Protein AF-A0A936DPA5-F1 (afdb_monomer_lite)

Structure (mmCIF, N/CA/C/O backbone):
data_AF-A0A936DPA5-F1
#
_entry.id   AF-A0A936DPA5-F1
#
loop_
_atom_site.group_PDB
_atom_site.id
_atom_site.type_symbol
_atom_site.label_atom_id
_atom_site.label_alt_id
_atom_site.label_comp_id
_atom_site.label_asym_id
_atom_site.label_entity_id
_atom_site.label_seq_id
_atom_site.pdbx_PDB_ins_code
_atom_site.Cartn_x
_atom_site.Cartn_y
_atom_site.Cartn_z
_atom_site.occupancy
_atom_site.B_iso_or_equiv
_atom_site.auth_seq_id
_atom_site.auth_comp_id
_atom_site.auth_asym_id
_atom_site.auth_atom_id
_atom_site.pdbx_PDB_model_num
ATOM 1 N N . MET A 1 1 ? 4.343 27.798 50.506 1.00 41.56 1 MET A N 1
ATOM 2 C CA . MET A 1 1 ? 5.045 28.787 49.656 1.00 41.56 1 MET A CA 1
ATOM 3 C C . MET A 1 1 ? 4.366 28.714 48.285 1.00 41.56 1 MET A C 1
ATOM 5 O O . MET A 1 1 ? 4.426 27.656 47.690 1.00 41.56 1 MET A O 1
ATOM 9 N N . LYS A 1 2 ? 3.367 29.559 47.949 1.00 44.12 2 LYS A N 1
ATOM 10 C CA . LYS A 1 2 ? 3.493 30.868 47.247 1.00 44.12 2 LYS A CA 1
ATOM 11 C C . LYS A 1 2 ? 4.592 30.790 46.173 1.00 44.12 2 LYS A C 1
ATOM 13 O O . LYS A 1 2 ? 5.740 30.627 46.554 1.00 44.12 2 LYS A O 1
ATOM 18 N N . THR A 1 3 ? 4.270 30.741 44.877 1.0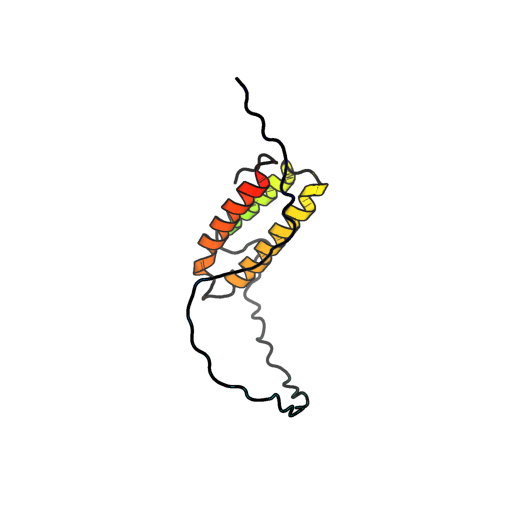0 45.28 3 THR A N 1
ATOM 19 C CA . THR A 1 3 ? 3.828 31.890 44.045 1.00 45.28 3 THR A CA 1
ATOM 20 C C . THR A 1 3 ? 3.141 31.333 42.775 1.00 45.28 3 THR A C 1
ATOM 22 O O . THR A 1 3 ? 3.762 30.543 42.080 1.00 45.28 3 THR A O 1
ATOM 25 N N . LYS A 1 4 ? 1.827 31.467 42.513 1.00 51.03 4 LYS A N 1
ATOM 26 C CA . LYS A 1 4 ? 1.035 32.653 42.097 1.00 51.03 4 LYS A CA 1
ATOM 27 C C . LYS A 1 4 ? 1.645 33.441 40.931 1.00 51.03 4 LYS A C 1
ATOM 29 O O . LYS A 1 4 ? 2.371 34.366 41.222 1.00 51.03 4 LYS A O 1
ATOM 34 N N . TYR A 1 5 ? 1.273 33.113 39.691 1.00 54.69 5 TYR A N 1
ATOM 35 C CA . TYR A 1 5 ? 0.933 34.014 38.562 1.00 54.69 5 TYR A CA 1
ATOM 36 C C . TYR A 1 5 ? 0.370 33.086 37.466 1.00 54.69 5 TYR A C 1
ATOM 38 O O . TYR A 1 5 ? 1.120 32.334 36.862 1.00 54.69 5 TYR A O 1
ATOM 46 N N . LEU A 1 6 ? -0.933 32.791 37.407 1.00 47.78 6 LEU A N 1
ATOM 47 C CA . LEU A 1 6 ? -2.028 33.630 36.901 1.00 47.78 6 LEU A CA 1
ATOM 48 C C . LEU A 1 6 ? -1.708 34.367 35.588 1.00 47.78 6 LEU A C 1
ATOM 50 O O . LEU A 1 6 ? -0.929 35.312 35.574 1.00 47.78 6 LEU A O 1
ATOM 54 N N . LEU A 1 7 ? -2.498 33.965 34.591 1.00 45.47 7 LEU A N 1
ATOM 55 C CA . LEU A 1 7 ? -3.008 34.649 33.401 1.00 45.47 7 LEU A CA 1
ATOM 56 C C . LEU A 1 7 ? -2.441 34.275 32.013 1.00 45.47 7 LEU A C 1
ATOM 58 O O . LEU A 1 7 ? -1.230 34.191 31.832 1.00 45.47 7 LEU A O 1
ATOM 62 N N . PRO A 1 8 ? -3.355 34.040 31.043 1.00 53.50 8 PRO A N 1
ATOM 63 C CA . PRO A 1 8 ? -3.130 33.382 29.766 1.00 53.50 8 PRO A CA 1
ATOM 64 C C . PRO A 1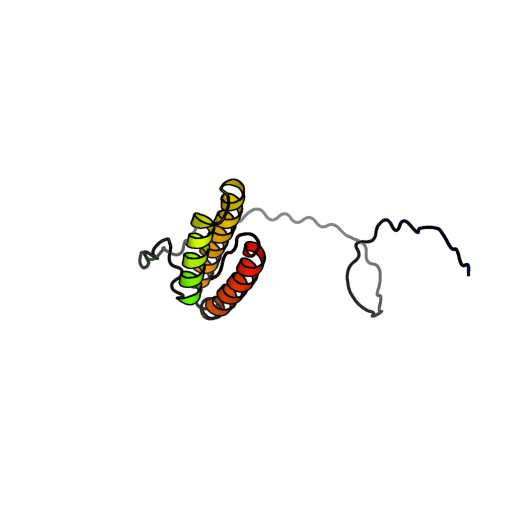 8 ? -2.798 34.399 28.668 1.00 53.50 8 PRO A C 1
ATOM 66 O O . PRO A 1 8 ? -3.277 35.532 28.698 1.00 53.50 8 PRO A O 1
ATOM 69 N N . MET A 1 9 ? -2.053 33.975 27.647 1.00 52.59 9 MET A N 1
ATOM 70 C CA . MET A 1 9 ? -1.961 34.728 26.399 1.00 52.59 9 MET A CA 1
ATOM 71 C C . MET A 1 9 ? -2.504 33.881 25.253 1.00 52.59 9 MET A C 1
ATOM 73 O O . MET A 1 9 ? -1.885 32.947 24.755 1.00 52.59 9 MET A O 1
ATOM 77 N N . LEU A 1 10 ? -3.736 34.233 24.915 1.00 54.97 10 LEU A N 1
ATOM 78 C CA . LEU A 1 10 ? -4.494 33.875 23.734 1.00 54.97 10 LEU A CA 1
ATOM 79 C C . LEU A 1 10 ? -3.692 34.340 22.503 1.00 54.97 10 LEU A C 1
ATOM 81 O O . LEU A 1 10 ? -3.600 35.538 22.248 1.00 54.97 10 LEU A O 1
ATOM 85 N N . LEU A 1 11 ? -3.066 33.407 21.782 1.00 52.47 11 LEU A N 1
ATOM 86 C CA . LEU A 1 11 ? -2.320 33.677 20.548 1.00 52.47 11 LEU A CA 1
ATOM 87 C C . LEU A 1 11 ? -3.107 33.110 19.365 1.00 52.47 11 LEU A C 1
ATOM 89 O O . LEU A 1 11 ? -2.990 31.944 18.994 1.00 52.47 11 LEU A O 1
ATOM 93 N N . LEU A 1 12 ? -3.968 33.974 18.826 1.00 50.00 12 LEU A N 1
ATOM 94 C CA . LEU A 1 12 ? -4.536 33.849 17.492 1.00 50.00 12 LEU A CA 1
ATOM 95 C C . LEU A 1 12 ? -3.445 34.099 16.437 1.00 50.00 12 LEU A C 1
ATOM 97 O O . LEU A 1 12 ? -2.691 35.060 16.552 1.00 50.00 12 LEU A O 1
ATOM 101 N N . ALA A 1 13 ? -3.527 33.302 15.367 1.00 47.31 13 ALA A N 1
ATOM 102 C CA . ALA A 1 13 ? -3.109 33.581 13.990 1.00 47.31 13 ALA A CA 1
ATOM 103 C C . ALA A 1 13 ? -1.603 33.661 13.666 1.00 47.31 13 ALA A C 1
ATOM 105 O O . ALA A 1 13 ? -0.875 34.527 14.137 1.00 47.31 13 ALA A O 1
ATOM 106 N N . GLY A 1 14 ? -1.177 32.809 12.724 1.00 51.31 14 GLY A N 1
ATOM 107 C CA . GLY A 1 14 ? 0.097 32.980 12.025 1.00 51.31 14 GLY A CA 1
ATOM 108 C C . GLY A 1 14 ? 0.575 31.759 11.244 1.00 51.31 14 GLY A C 1
ATOM 109 O O . GLY A 1 14 ? 1.616 31.202 11.573 1.00 51.31 14 GLY A O 1
ATOM 110 N N . LEU A 1 15 ? -0.156 31.349 10.199 1.00 55.59 15 LEU A N 1
ATOM 111 C CA . LEU A 1 15 ? 0.449 30.609 9.088 1.00 55.59 15 LEU A CA 1
ATOM 112 C C . LEU A 1 15 ? 1.399 31.556 8.331 1.00 55.59 15 LEU A C 1
ATOM 114 O O . LEU A 1 15 ? 0.930 32.463 7.652 1.00 55.59 15 LEU A O 1
ATOM 118 N N . ALA A 1 16 ? 2.706 31.325 8.431 1.00 50.22 16 ALA A N 1
ATOM 119 C CA . ALA A 1 16 ? 3.737 31.758 7.479 1.00 50.22 16 ALA A CA 1
ATOM 120 C C . ALA A 1 16 ? 5.007 30.940 7.802 1.00 50.22 16 ALA A C 1
ATOM 122 O O . ALA A 1 16 ? 5.588 31.091 8.869 1.00 50.22 16 ALA A O 1
ATOM 123 N N . ALA A 1 17 ? 5.284 29.845 7.094 1.00 41.34 17 ALA A N 1
ATOM 124 C CA . ALA A 1 17 ? 6.015 29.802 5.824 1.00 41.34 17 ALA A CA 1
ATOM 125 C C . ALA A 1 17 ? 7.484 30.282 5.924 1.00 41.34 17 ALA A C 1
ATOM 127 O O . ALA A 1 17 ? 7.756 31.465 6.063 1.00 41.34 17 ALA A O 1
ATOM 128 N N . CYS A 1 18 ? 8.384 29.299 5.801 1.00 44.88 18 CYS A N 1
ATOM 129 C CA . CYS A 1 18 ? 9.676 29.287 5.104 1.00 44.88 18 CYS A CA 1
ATOM 130 C C . CYS A 1 18 ? 10.718 30.417 5.278 1.00 44.88 18 CYS A C 1
ATOM 132 O O . CYS A 1 18 ? 10.559 31.536 4.812 1.00 44.88 18 CYS A O 1
ATOM 134 N N . SER A 1 19 ? 11.891 29.961 5.738 1.00 46.47 19 SER A N 1
ATOM 135 C CA . SER A 1 19 ? 13.221 30.180 5.137 1.00 46.47 19 SER A CA 1
ATOM 136 C C . SER A 1 19 ? 13.844 31.584 5.145 1.00 46.47 19 SER A C 1
ATOM 138 O O . SER A 1 19 ? 13.674 32.375 4.231 1.00 46.47 19 SER A O 1
ATOM 140 N N . LYS A 1 20 ? 14.712 31.789 6.145 1.00 47.94 20 LYS A N 1
ATOM 141 C CA . LYS A 1 20 ? 16.164 32.039 6.001 1.00 47.94 20 LYS A CA 1
ATOM 142 C C . LYS A 1 20 ? 16.626 33.014 4.892 1.00 47.94 20 LYS A C 1
ATOM 144 O O . LYS A 1 20 ? 16.760 32.631 3.738 1.00 47.94 20 LYS A O 1
ATOM 149 N N . ASP A 1 21 ? 16.951 34.223 5.360 1.00 48.75 21 ASP A N 1
ATOM 150 C CA . ASP A 1 21 ? 17.982 35.207 4.966 1.00 48.75 21 ASP A CA 1
ATOM 151 C C . ASP A 1 21 ? 18.535 35.276 3.525 1.00 48.75 21 ASP A C 1
ATOM 153 O O . ASP A 1 21 ? 19.144 34.330 3.029 1.00 48.75 21 ASP A O 1
ATOM 157 N N . GLY A 1 22 ? 18.541 36.497 2.961 1.00 37.97 22 GLY A N 1
ATOM 158 C CA . GLY A 1 22 ? 19.525 36.918 1.948 1.00 37.97 22 GLY A CA 1
ATOM 159 C C . GLY A 1 22 ? 19.091 38.089 1.056 1.00 37.97 22 GLY A C 1
ATOM 160 O O . GLY A 1 22 ? 18.283 37.916 0.155 1.00 37.97 22 GLY A O 1
ATOM 161 N N . ALA A 1 23 ? 19.645 39.280 1.295 1.00 45.78 23 ALA A N 1
ATOM 162 C CA . ALA A 1 23 ? 19.363 40.544 0.608 1.00 45.78 23 ALA A CA 1
ATOM 163 C C . ALA A 1 23 ? 19.846 40.624 -0.860 1.00 45.78 23 ALA A C 1
ATOM 165 O O . ALA A 1 23 ? 20.925 40.120 -1.159 1.00 45.78 23 ALA A O 1
ATOM 166 N N . THR A 1 24 ? 19.107 41.347 -1.724 1.00 41.00 24 THR A N 1
ATOM 167 C CA . THR A 1 24 ? 19.572 42.330 -2.750 1.00 41.00 24 THR A CA 1
ATOM 168 C C . THR A 1 24 ? 18.368 42.817 -3.587 1.00 41.00 24 THR A C 1
ATOM 170 O O . THR A 1 24 ? 17.696 41.982 -4.189 1.00 41.00 24 THR A O 1
ATOM 173 N N . PRO A 1 25 ? 18.073 44.131 -3.675 1.00 60.19 25 PRO A N 1
ATOM 174 C CA . PRO A 1 25 ? 17.095 44.666 -4.624 1.00 60.19 25 PRO A CA 1
ATOM 175 C C . PRO A 1 25 ? 17.750 45.047 -5.962 1.00 60.19 25 PRO A C 1
ATOM 177 O O . PRO A 1 25 ? 18.877 45.548 -5.984 1.00 60.19 25 PRO A O 1
ATOM 180 N N . PRO A 1 26 ? 17.011 44.912 -7.074 1.00 47.44 26 PRO A N 1
ATOM 181 C CA . PRO A 1 26 ? 16.918 46.063 -7.962 1.00 47.44 26 PRO A CA 1
ATOM 182 C C . PRO A 1 26 ? 15.490 46.372 -8.434 1.00 47.44 26 PRO A C 1
ATOM 184 O O . PRO A 1 26 ? 14.710 45.494 -8.780 1.00 47.44 26 PRO A O 1
ATOM 187 N N . ALA A 1 27 ? 15.240 47.681 -8.456 1.00 42.31 27 ALA A N 1
ATOM 188 C CA . ALA A 1 27 ? 14.544 48.455 -9.478 1.00 42.31 27 ALA A CA 1
ATOM 189 C C . ALA A 1 27 ? 13.130 48.043 -9.928 1.00 42.31 27 ALA A C 1
ATOM 191 O O . ALA A 1 27 ? 12.890 47.028 -10.573 1.00 42.31 27 ALA A O 1
ATOM 192 N N . ALA A 1 28 ? 12.228 48.992 -9.687 1.00 51.25 28 ALA A N 1
ATOM 193 C CA . ALA A 1 28 ? 10.967 49.192 -10.375 1.00 51.25 28 ALA A CA 1
ATOM 194 C C . ALA A 1 28 ? 11.050 48.985 -11.896 1.00 51.25 28 ALA A C 1
ATOM 196 O O . ALA A 1 28 ? 11.958 49.494 -12.553 1.00 51.25 28 ALA A O 1
ATOM 197 N N . SER A 1 29 ? 10.024 48.344 -12.453 1.00 49.75 29 SER A N 1
ATOM 198 C CA . SER A 1 29 ? 9.483 48.649 -13.780 1.00 49.75 29 SER A CA 1
ATOM 199 C C . SER A 1 29 ? 8.024 48.187 -13.833 1.00 49.75 29 SER A C 1
ATOM 201 O O . SER A 1 29 ? 7.694 47.079 -13.418 1.00 49.75 29 SER A O 1
ATOM 203 N N . GLU A 1 30 ? 7.165 49.105 -14.264 1.00 46.06 30 GLU A N 1
ATOM 204 C CA . GLU A 1 30 ? 5.710 49.013 -14.417 1.00 46.06 30 GLU A CA 1
ATOM 205 C C . GLU A 1 30 ? 5.197 47.797 -15.217 1.00 46.06 30 GLU A C 1
ATO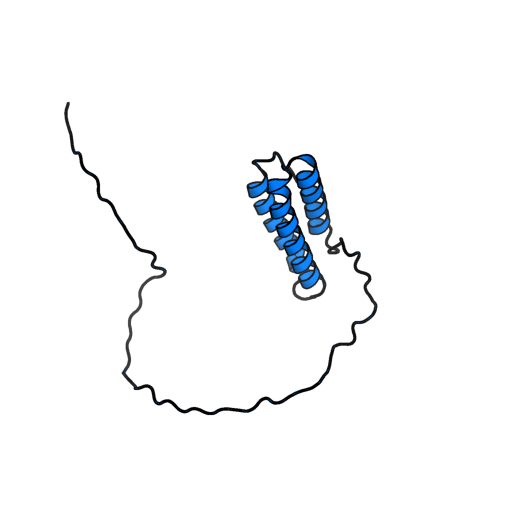M 207 O O . GLU A 1 30 ? 5.909 47.263 -16.070 1.00 46.06 30 GLU A O 1
ATOM 212 N N . PRO A 1 31 ? 3.921 47.403 -15.019 1.00 44.72 31 PRO A N 1
ATOM 213 C CA . PRO A 1 31 ? 3.248 46.415 -15.845 1.00 44.72 31 PRO A CA 1
ATOM 214 C C . PRO A 1 31 ? 2.658 47.083 -17.096 1.00 44.72 31 PRO A C 1
ATOM 216 O O . PRO A 1 31 ? 1.620 47.740 -17.037 1.00 44.72 31 PRO A O 1
ATOM 219 N N . ALA A 1 32 ? 3.285 46.868 -18.251 1.00 45.00 32 ALA A N 1
ATOM 220 C CA . ALA A 1 32 ? 2.631 47.071 -19.539 1.00 45.00 32 ALA A CA 1
ATOM 221 C C . ALA A 1 32 ? 1.945 45.765 -19.957 1.00 45.00 32 ALA A C 1
ATOM 223 O O . ALA A 1 32 ? 2.592 44.774 -20.295 1.00 45.00 32 ALA A O 1
ATOM 224 N N . GLN A 1 33 ? 0.614 45.777 -19.911 1.00 55.09 33 GLN A N 1
ATOM 225 C CA . GLN A 1 33 ? -0.227 44.808 -20.599 1.00 55.09 33 GLN A CA 1
ATOM 226 C C . GLN A 1 33 ? 0.079 44.839 -22.100 1.00 55.09 33 GLN A C 1
ATOM 228 O O . GLN A 1 33 ? -0.002 45.889 -22.733 1.00 55.09 33 GLN A O 1
ATOM 233 N N . ALA A 1 34 ? 0.333 43.671 -22.675 1.00 42.88 34 ALA A N 1
ATOM 234 C CA . ALA A 1 34 ? 0.081 43.416 -24.081 1.00 42.88 34 ALA A CA 1
ATOM 235 C C . ALA A 1 34 ? -0.633 42.070 -24.175 1.00 42.88 34 ALA A C 1
ATOM 237 O O . ALA A 1 34 ? -0.053 41.009 -23.951 1.00 42.88 34 ALA A O 1
ATOM 238 N N . ALA A 1 35 ? -1.931 42.155 -24.453 1.00 49.94 35 ALA A N 1
ATOM 239 C CA . ALA A 1 35 ? -2.708 41.054 -24.973 1.00 49.94 35 ALA A CA 1
ATOM 240 C C . ALA A 1 35 ? -2.075 40.570 -26.283 1.00 49.94 35 ALA A C 1
ATOM 242 O O . ALA A 1 35 ? -1.778 41.370 -27.170 1.00 49.94 35 ALA A O 1
ATOM 243 N N . ALA A 1 36 ? -1.912 39.261 -26.409 1.00 45.47 36 ALA A N 1
ATOM 244 C CA . ALA A 1 36 ? -1.860 38.598 -27.698 1.00 45.47 36 ALA A CA 1
ATOM 245 C C . ALA A 1 36 ? -2.548 37.248 -27.529 1.00 45.47 36 ALA A C 1
ATOM 247 O O . ALA A 1 36 ? -1.972 36.267 -27.063 1.00 45.47 36 ALA A O 1
ATOM 248 N N . GLU A 1 37 ? -3.831 37.257 -27.866 1.00 48.84 37 GLU A N 1
ATOM 249 C CA . GLU A 1 37 ? -4.583 36.077 -28.242 1.00 48.84 37 GLU A CA 1
ATOM 250 C C . GLU A 1 37 ? -3.787 35.285 -29.285 1.00 48.84 37 GLU A C 1
ATOM 252 O O . GLU A 1 37 ? -3.258 35.839 -30.250 1.00 48.84 37 GLU A O 1
ATOM 257 N N . THR A 1 38 ? -3.728 33.969 -29.121 1.00 39.25 38 THR A N 1
ATOM 258 C CA . THR A 1 38 ? -3.537 33.079 -30.262 1.00 39.25 38 THR A CA 1
ATOM 259 C C . THR A 1 38 ? -4.554 31.957 -30.155 1.00 39.25 38 THR A C 1
ATOM 261 O O . THR A 1 38 ? -4.565 31.151 -29.228 1.00 39.25 38 THR A O 1
ATOM 264 N N . THR A 1 39 ? -5.468 32.022 -31.110 1.00 43.16 39 THR A N 1
ATOM 265 C CA . THR A 1 39 ? -6.497 31.081 -31.537 1.00 43.16 39 THR A CA 1
ATOM 266 C C . THR A 1 39 ? -6.011 29.619 -31.516 1.00 43.16 39 THR A C 1
ATOM 268 O O . THR A 1 39 ? -4.836 29.361 -31.783 1.00 43.16 39 THR A O 1
ATOM 271 N N . PRO A 1 40 ? -6.901 28.650 -31.220 1.00 50.62 40 PRO A N 1
ATOM 272 C CA . PRO A 1 40 ? -6.536 27.259 -30.986 1.00 50.62 40 PRO A CA 1
ATOM 273 C C . PRO A 1 40 ? -6.107 26.578 -32.287 1.00 50.62 40 PRO A C 1
ATOM 275 O O . PRO A 1 40 ? -6.878 26.480 -33.241 1.00 50.62 40 PRO A O 1
ATOM 278 N N . ALA A 1 41 ? -4.882 26.059 -32.309 1.00 50.16 41 ALA A N 1
ATOM 279 C CA . ALA A 1 41 ? -4.465 25.093 -33.310 1.00 50.16 41 ALA A CA 1
ATOM 280 C C . ALA A 1 41 ? -4.915 23.704 -32.849 1.00 50.16 41 ALA A C 1
ATOM 282 O O . ALA A 1 41 ? -4.291 23.064 -32.005 1.00 50.16 41 ALA A O 1
ATOM 283 N N . SER A 1 42 ? -6.040 23.274 -33.417 1.00 53.66 42 SER A N 1
ATOM 284 C CA . SER A 1 42 ? -6.409 21.871 -33.539 1.00 53.66 42 SER A CA 1
ATOM 285 C C . SER A 1 42 ? -5.246 21.113 -34.188 1.00 53.66 42 SER A C 1
ATOM 287 O O . SER A 1 42 ? -4.934 21.335 -35.357 1.00 53.66 42 SER A O 1
ATOM 289 N N . ALA A 1 43 ? -4.590 20.249 -33.418 1.00 48.22 43 ALA A N 1
ATOM 290 C CA . ALA A 1 43 ? -3.761 19.172 -33.935 1.00 48.22 43 ALA A CA 1
ATOM 291 C C . ALA A 1 43 ? -4.454 17.865 -33.555 1.00 48.22 43 ALA A C 1
ATOM 293 O O . ALA A 1 43 ? -4.360 17.364 -32.435 1.00 48.22 43 ALA A O 1
ATOM 294 N N . GLU A 1 44 ? -5.228 17.383 -34.515 1.00 50.31 44 GLU A N 1
ATOM 295 C CA . GLU A 1 44 ? -5.854 16.079 -34.530 1.00 50.31 44 GLU A CA 1
ATOM 296 C C . GLU A 1 44 ? -4.774 14.983 -34.621 1.00 50.31 44 GLU A C 1
ATOM 298 O O . GLU A 1 44 ? -3.953 14.973 -35.532 1.00 50.31 44 GLU A O 1
ATOM 303 N N . VAL A 1 45 ? -4.819 14.077 -33.639 1.00 48.88 45 VAL A N 1
ATOM 304 C CA . VAL A 1 45 ? -4.494 12.640 -33.689 1.00 48.88 45 VAL A CA 1
ATOM 305 C C . VAL A 1 45 ? -3.063 12.223 -34.061 1.00 48.88 45 VAL A C 1
ATOM 307 O O . VAL A 1 45 ? -2.689 12.070 -35.217 1.00 48.88 45 VAL A O 1
ATOM 310 N N . ALA A 1 46 ? -2.359 11.752 -33.033 1.00 43.47 46 ALA A N 1
ATOM 311 C CA . ALA A 1 46 ? -1.874 10.375 -33.038 1.00 43.47 46 ALA A CA 1
ATOM 312 C C . ALA A 1 46 ? -2.098 9.790 -31.638 1.00 43.47 46 ALA A C 1
ATOM 314 O O . ALA A 1 46 ? -1.292 9.974 -30.729 1.00 43.47 46 ALA A O 1
ATOM 315 N N . ALA A 1 47 ? -3.238 9.122 -31.450 1.00 56.16 47 ALA A N 1
ATOM 316 C CA . ALA A 1 47 ? -3.375 8.183 -30.349 1.00 56.16 47 ALA A CA 1
ATOM 317 C C . ALA A 1 47 ? -2.292 7.110 -30.547 1.00 56.16 47 ALA A C 1
ATOM 319 O O . ALA A 1 47 ? -2.235 6.541 -31.643 1.00 56.16 47 ALA A O 1
ATOM 320 N N . PRO A 1 48 ? -1.421 6.819 -29.563 1.00 50.50 48 PRO A N 1
ATOM 321 C CA . PRO A 1 48 ? -0.657 5.589 -29.634 1.00 50.50 48 PRO A CA 1
ATOM 322 C C . PRO A 1 48 ? -1.683 4.461 -29.715 1.00 50.50 48 PRO A C 1
ATOM 324 O O . PRO A 1 48 ? -2.584 4.368 -28.878 1.00 50.50 48 PRO A O 1
ATOM 327 N N . ALA A 1 49 ? -1.603 3.668 -30.782 1.00 47.66 49 ALA A N 1
ATOM 328 C CA . ALA A 1 49 ? -2.342 2.427 -30.880 1.00 47.66 49 ALA A CA 1
ATOM 329 C C . ALA A 1 49 ? -2.060 1.650 -29.593 1.00 47.66 49 ALA A C 1
ATOM 331 O O . ALA A 1 49 ? -0.910 1.310 -29.314 1.00 47.66 49 ALA A O 1
ATOM 332 N N . ALA A 1 50 ? -3.096 1.465 -28.777 1.00 48.31 50 ALA A N 1
ATOM 333 C CA . ALA A 1 50 ? -3.027 0.584 -27.633 1.00 48.31 50 ALA A CA 1
ATOM 334 C C . ALA A 1 50 ? -2.761 -0.814 -28.190 1.00 48.31 50 ALA A C 1
ATOM 336 O O . ALA A 1 50 ? -3.635 -1.441 -28.792 1.00 48.31 50 ALA A O 1
ATOM 337 N N . ASP A 1 51 ? -1.511 -1.239 -28.062 1.00 42.09 51 ASP A N 1
ATOM 338 C CA . ASP A 1 51 ? -1.091 -2.607 -28.284 1.00 42.09 51 ASP A CA 1
ATOM 339 C C . ASP A 1 51 ? -2.030 -3.520 -27.469 1.00 42.09 51 ASP A C 1
ATOM 341 O O . ASP A 1 51 ? -2.240 -3.265 -26.279 1.00 42.09 51 ASP A O 1
ATOM 345 N N . PRO A 1 52 ? -2.636 -4.571 -28.050 1.00 45.91 52 PRO A N 1
ATOM 346 C CA . PRO A 1 52 ? -3.483 -5.490 -27.291 1.00 45.91 52 PRO A CA 1
ATOM 347 C C . PRO A 1 52 ? -2.667 -6.372 -26.326 1.00 45.91 52 PRO A C 1
ATOM 349 O O . PRO A 1 52 ? -3.225 -7.234 -25.643 1.00 45.91 52 PRO A O 1
ATOM 352 N N . ALA A 1 53 ? -1.351 -6.171 -26.232 1.00 46.81 53 ALA A N 1
ATOM 353 C CA . ALA A 1 53 ? -0.467 -6.885 -25.331 1.00 46.81 53 ALA A CA 1
ATOM 354 C C . ALA A 1 53 ? -0.439 -6.260 -23.929 1.00 46.81 53 ALA A C 1
ATOM 356 O O . ALA A 1 53 ? 0.571 -5.724 -23.497 1.00 46.81 53 ALA A O 1
ATOM 357 N N . MET A 1 54 ? -1.545 -6.366 -23.201 1.00 44.84 54 MET A N 1
ATOM 358 C CA . MET A 1 54 ? -1.540 -6.736 -21.782 1.00 44.84 54 MET A CA 1
ATOM 359 C C . MET A 1 54 ? -2.978 -6.695 -21.300 1.00 44.84 54 MET A C 1
ATOM 361 O O . MET A 1 54 ? -3.501 -5.665 -20.881 1.00 44.84 54 MET A O 1
ATOM 365 N N . VAL A 1 55 ? -3.597 -7.871 -21.246 1.00 45.03 55 VAL A N 1
ATOM 366 C CA . VAL A 1 55 ? -4.523 -8.140 -20.149 1.00 45.03 55 VAL A CA 1
ATOM 367 C C . VAL A 1 55 ? -3.654 -8.162 -18.889 1.00 45.03 55 VAL A C 1
ATOM 369 O O . VAL A 1 55 ? -3.248 -9.215 -18.408 1.00 45.03 55 VAL A O 1
ATOM 372 N N . ALA A 1 56 ? -3.255 -6.978 -18.418 1.00 49.47 56 ALA A N 1
ATOM 373 C CA . ALA A 1 56 ? -2.844 -6.816 -17.043 1.00 49.47 56 ALA A CA 1
ATOM 374 C C . ALA A 1 56 ? -4.080 -7.215 -16.247 1.00 49.47 56 ALA A C 1
ATOM 376 O O . ALA A 1 56 ? -5.134 -6.588 -16.392 1.00 49.47 56 ALA A O 1
ATOM 377 N N . ASP A 1 57 ? -3.980 -8.317 -15.506 1.00 54.91 57 ASP A N 1
ATOM 378 C C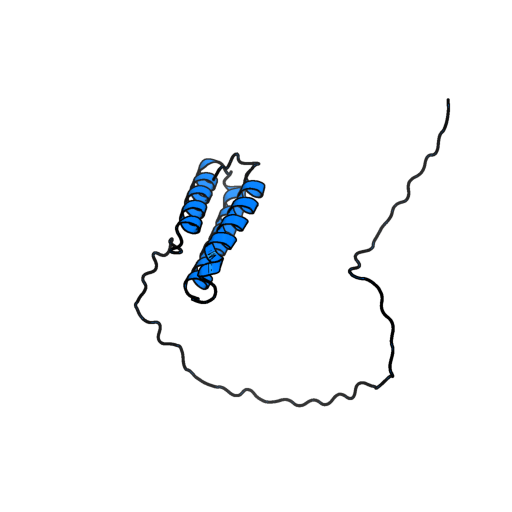A . ASP A 1 57 ? -5.019 -8.714 -14.572 1.00 54.91 57 ASP A CA 1
ATOM 379 C C . ASP A 1 57 ? -5.420 -7.463 -13.786 1.00 54.91 57 ASP A C 1
ATOM 381 O O . ASP A 1 57 ? -4.572 -6.768 -13.219 1.00 54.91 57 ASP A O 1
ATOM 385 N N . ALA A 1 58 ? -6.696 -7.083 -13.860 1.00 55.50 58 ALA A N 1
ATOM 386 C CA . ALA A 1 58 ? -7.141 -5.784 -13.378 1.00 55.50 58 ALA A CA 1
ATOM 387 C C . ALA A 1 58 ? -6.972 -5.630 -11.850 1.00 55.50 58 ALA A C 1
ATOM 389 O O . ALA A 1 58 ? -7.252 -4.551 -11.326 1.00 55.50 58 ALA A O 1
ATOM 390 N N . GLY A 1 59 ? -6.465 -6.639 -11.136 1.00 62.75 59 GLY A N 1
ATOM 391 C CA . GLY A 1 59 ? -6.014 -6.544 -9.750 1.00 62.75 59 GLY A CA 1
ATOM 392 C C . GLY A 1 59 ? -4.497 -6.436 -9.544 1.00 62.75 59 GLY A C 1
ATOM 393 O O . GLY A 1 59 ? -4.096 -5.951 -8.490 1.00 62.75 59 GLY A O 1
ATOM 394 N N . VAL A 1 60 ? -3.665 -6.828 -10.516 1.00 79.06 60 VAL A N 1
ATOM 395 C CA . VAL A 1 60 ? -2.224 -7.083 -10.318 1.00 79.06 60 VAL A CA 1
ATOM 396 C C . VAL A 1 60 ? -1.358 -5.948 -10.879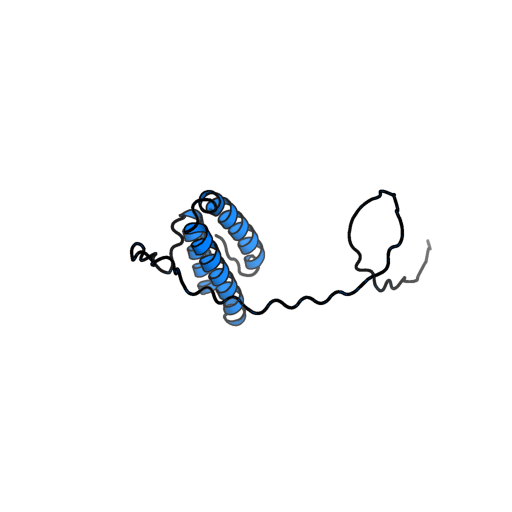 1.00 79.06 60 VAL A C 1
ATOM 398 O O . VAL A 1 60 ? -1.508 -5.535 -12.029 1.00 79.06 60 VAL A O 1
ATOM 401 N N . ILE A 1 61 ? -0.430 -5.443 -10.063 1.00 90.31 61 ILE A N 1
ATOM 402 C CA . ILE A 1 61 ? 0.582 -4.436 -10.433 1.00 90.31 61 ILE A CA 1
ATOM 403 C C . ILE A 1 61 ? 1.751 -5.092 -11.181 1.00 90.31 61 ILE A C 1
ATOM 405 O O . ILE A 1 61 ? 2.382 -4.478 -12.044 1.00 90.31 61 ILE A O 1
ATOM 409 N N . GLY A 1 62 ? 2.043 -6.355 -10.859 1.00 87.81 62 GLY A N 1
ATOM 410 C CA . GLY A 1 62 ? 3.168 -7.106 -11.415 1.00 87.81 62 GLY A CA 1
ATOM 411 C C . GLY A 1 62 ? 4.469 -6.858 -10.653 1.00 87.81 62 GLY A C 1
ATOM 412 O O . GLY A 1 62 ? 5.552 -7.087 -11.194 1.00 87.81 62 GLY A O 1
ATOM 413 N N . ILE A 1 63 ? 4.362 -6.379 -9.410 1.00 90.00 63 ILE A N 1
ATOM 414 C CA . ILE A 1 63 ? 5.461 -6.183 -8.467 1.00 90.00 63 ILE A CA 1
ATOM 415 C C . ILE A 1 63 ? 5.041 -6.886 -7.180 1.00 90.00 63 ILE A C 1
ATOM 417 O O . ILE A 1 63 ? 4.180 -6.389 -6.456 1.00 90.00 63 ILE A O 1
ATOM 421 N N . ALA A 1 64 ? 5.667 -8.032 -6.896 1.00 91.38 64 ALA A N 1
ATOM 422 C CA . ALA A 1 64 ? 5.238 -8.945 -5.834 1.00 91.38 64 ALA A CA 1
ATOM 423 C C . ALA A 1 64 ? 5.035 -8.256 -4.476 1.00 91.38 64 ALA A C 1
ATOM 425 O O . ALA A 1 64 ? 4.075 -8.549 -3.777 1.00 91.38 64 ALA A O 1
ATOM 426 N N . GLU A 1 65 ? 5.902 -7.305 -4.123 1.00 90.12 65 GLU A N 1
ATOM 427 C CA . GLU A 1 65 ? 5.795 -6.567 -2.863 1.00 90.12 65 GLU A CA 1
ATOM 428 C C . GLU A 1 65 ? 4.544 -5.671 -2.791 1.00 90.12 65 GLU A C 1
ATOM 430 O O . GLU A 1 65 ? 3.888 -5.600 -1.751 1.00 90.12 65 GLU A O 1
ATOM 435 N N . CYS A 1 66 ? 4.186 -5.020 -3.900 1.00 93.94 66 CYS A N 1
ATOM 436 C CA . CYS A 1 66 ? 2.984 -4.197 -4.004 1.00 93.94 66 CYS A CA 1
ATOM 437 C C . CYS A 1 66 ? 1.721 -5.060 -3.954 1.00 93.94 66 CYS A C 1
ATOM 439 O O . CYS A 1 66 ? 0.769 -4.727 -3.251 1.00 93.94 66 CYS A O 1
ATOM 441 N N . ASP A 1 67 ? 1.727 -6.172 -4.692 1.00 93.44 67 ASP A N 1
ATOM 442 C CA . ASP A 1 67 ? 0.593 -7.091 -4.793 1.00 93.44 67 ASP A CA 1
ATOM 443 C C . ASP A 1 67 ? 0.314 -7.804 -3.454 1.00 93.44 67 ASP A C 1
ATOM 445 O O . ASP A 1 67 ? -0.841 -7.901 -3.030 1.00 93.44 67 ASP A O 1
ATOM 449 N N . ASP A 1 68 ? 1.364 -8.229 -2.742 1.00 93.00 68 ASP A N 1
ATOM 450 C CA . ASP A 1 68 ? 1.272 -8.816 -1.398 1.00 93.00 68 ASP A CA 1
ATOM 451 C C . ASP A 1 68 ? 0.683 -7.825 -0.385 1.00 93.00 68 ASP A C 1
ATOM 453 O O . ASP A 1 68 ? -0.284 -8.144 0.313 1.00 93.00 68 ASP A O 1
ATOM 457 N N . PHE A 1 69 ? 1.199 -6.590 -0.361 1.00 94.12 69 PHE A N 1
ATOM 458 C CA . PHE A 1 69 ? 0.668 -5.543 0.508 1.00 94.12 69 PHE A CA 1
ATOM 459 C C . PHE A 1 69 ? -0.813 -5.264 0.227 1.00 94.12 69 PHE A C 1
ATOM 461 O O . PHE A 1 69 ? -1.611 -5.252 1.162 1.00 94.12 69 PHE A O 1
ATOM 468 N N . LEU A 1 70 ? -1.198 -5.056 -1.036 1.00 94.25 70 LEU A N 1
ATOM 469 C CA . LEU A 1 70 ? -2.587 -4.750 -1.392 1.00 94.25 70 LEU A CA 1
ATOM 470 C C . LEU A 1 70 ? -3.534 -5.880 -0.990 1.00 94.25 70 LEU A C 1
ATOM 472 O O . LEU A 1 70 ? -4.616 -5.610 -0.473 1.00 94.25 70 LEU A O 1
ATOM 476 N N . THR A 1 71 ? -3.109 -7.129 -1.182 1.00 94.81 71 THR A N 1
ATOM 477 C CA . THR A 1 71 ? -3.882 -8.311 -0.789 1.00 94.81 71 THR A CA 1
ATOM 478 C C . THR A 1 71 ? -4.074 -8.364 0.726 1.00 94.81 71 THR A C 1
ATOM 480 O O . THR A 1 71 ? -5.194 -8.538 1.209 1.00 94.81 71 THR A O 1
ATOM 483 N N . ALA A 1 72 ? -3.001 -8.175 1.496 1.00 94.12 72 ALA A N 1
ATOM 484 C CA . ALA A 1 72 ? -3.056 -8.220 2.954 1.00 94.12 72 ALA A CA 1
ATOM 485 C C . ALA A 1 72 ? -3.834 -7.029 3.550 1.00 94.12 72 ALA A C 1
ATOM 487 O O . ALA A 1 72 ? -4.599 -7.188 4.506 1.00 94.12 72 ALA A O 1
ATOM 488 N N . TYR A 1 73 ? -3.696 -5.847 2.949 1.00 94.44 73 TYR A N 1
ATOM 489 C CA . TYR A 1 73 ? -4.455 -4.654 3.304 1.00 94.44 73 TYR A CA 1
ATOM 490 C C . TYR A 1 73 ? -5.955 -4.852 3.046 1.00 94.44 73 TYR A C 1
ATOM 492 O O . TYR A 1 73 ? -6.765 -4.623 3.944 1.00 94.44 73 TYR A O 1
ATOM 500 N N . GLU A 1 74 ? -6.338 -5.346 1.865 1.00 93.56 74 GLU A N 1
ATOM 501 C CA . GLU A 1 74 ? -7.734 -5.639 1.522 1.00 93.56 74 GLU A CA 1
ATOM 502 C C . GLU A 1 74 ? -8.356 -6.682 2.444 1.00 93.56 74 GLU A C 1
ATOM 504 O O . GLU A 1 74 ? -9.452 -6.462 2.963 1.00 93.56 74 GLU A O 1
ATOM 509 N N . ALA A 1 75 ? -7.637 -7.773 2.717 1.00 95.06 75 ALA A N 1
ATOM 510 C CA . ALA A 1 75 ? -8.086 -8.792 3.654 1.00 95.06 75 ALA A CA 1
ATOM 511 C C . ALA A 1 75 ? -8.345 -8.197 5.045 1.00 95.06 75 ALA A C 1
ATOM 513 O O . ALA A 1 75 ? -9.377 -8.479 5.658 1.00 95.06 75 ALA A O 1
ATOM 514 N N . CYS A 1 76 ? -7.458 -7.322 5.529 1.00 95.44 76 CYS A N 1
ATOM 515 C CA . CYS A 1 76 ? -7.678 -6.693 6.821 1.00 95.44 76 CYS A CA 1
ATOM 516 C C . CYS A 1 76 ? -8.864 -5.724 6.822 1.00 95.44 76 CYS A C 1
ATOM 518 O O . CYS A 1 76 ? -9.677 -5.743 7.746 1.00 95.44 76 CYS A O 1
ATOM 520 N N . VAL A 1 77 ? -8.995 -4.890 5.790 1.00 94.06 77 VAL A N 1
ATOM 521 C CA . VAL A 1 77 ? -10.128 -3.963 5.676 1.00 94.06 77 VAL A CA 1
ATOM 522 C C . VAL A 1 77 ? -11.450 -4.737 5.623 1.00 94.06 77 VAL A C 1
ATOM 524 O O . VAL A 1 77 ? -12.426 -4.346 6.262 1.00 94.06 77 VAL A O 1
ATOM 527 N N . ALA A 1 78 ? -11.482 -5.879 4.937 1.00 93.75 78 ALA A N 1
ATOM 528 C CA . ALA A 1 78 ? -12.659 -6.735 4.864 1.00 93.75 78 ALA A CA 1
ATOM 529 C C . ALA A 1 78 ? -12.988 -7.460 6.186 1.00 93.75 78 ALA A C 1
ATOM 531 O O . ALA A 1 78 ? -14.168 -7.678 6.476 1.00 93.75 78 ALA A O 1
ATOM 532 N N . ASP A 1 79 ? -11.992 -7.824 6.994 1.00 94.75 79 ASP A N 1
ATOM 533 C CA . ASP A 1 79 ? -12.204 -8.575 8.241 1.00 94.75 79 ASP A CA 1
ATOM 534 C C . ASP A 1 79 ? -12.385 -7.666 9.469 1.00 94.75 79 ASP A C 1
ATOM 536 O O . ASP A 1 79 ? -13.314 -7.853 10.253 1.00 94.75 79 ASP A O 1
ATOM 540 N N . LYS A 1 80 ? -11.524 -6.656 9.637 1.00 94.31 80 LYS A N 1
ATOM 541 C CA . LYS A 1 80 ? -11.379 -5.905 10.896 1.00 94.31 80 LYS A CA 1
ATOM 542 C C . LYS A 1 80 ? -12.053 -4.543 10.929 1.00 94.31 80 LYS A C 1
ATOM 544 O O . LYS A 1 80 ? -12.429 -4.063 11.995 1.00 94.31 80 LYS A O 1
ATOM 549 N N . VAL A 1 81 ? -12.178 -3.886 9.784 1.00 93.56 81 VAL A N 1
ATOM 550 C CA . VAL A 1 81 ? -12.627 -2.491 9.734 1.00 93.56 81 VAL A CA 1
ATOM 551 C C . VAL A 1 81 ? -14.165 -2.439 9.730 1.00 93.56 81 VAL A C 1
ATOM 553 O O . VAL A 1 81 ? -14.784 -3.271 9.075 1.00 93.56 81 VAL A O 1
ATOM 556 N N . PRO A 1 82 ? -14.836 -1.501 10.418 1.00 93.25 82 PRO A N 1
ATOM 557 C CA . PRO A 1 82 ? -16.288 -1.296 10.299 1.00 93.25 82 PRO A CA 1
ATOM 558 C C . PRO A 1 82 ? -16.699 -0.744 8.926 1.00 93.25 82 PRO A C 1
ATOM 560 O O . PRO A 1 82 ? -15.925 -0.024 8.298 1.00 93.25 82 PRO A O 1
ATOM 563 N N . ALA A 1 83 ? -17.910 -1.049 8.451 1.00 91.00 83 ALA A N 1
ATOM 564 C CA . ALA A 1 83 ? -18.358 -0.723 7.089 1.00 91.00 83 ALA A CA 1
ATOM 565 C C . ALA A 1 83 ? -18.227 0.770 6.734 1.00 91.00 83 ALA A C 1
ATOM 567 O O . ALA A 1 83 ? -17.825 1.111 5.624 1.00 91.00 83 ALA A O 1
ATOM 568 N N . GLU A 1 84 ? -18.492 1.647 7.697 1.00 89.00 84 GLU A N 1
ATOM 569 C CA . GLU A 1 84 ? -18.397 3.099 7.575 1.00 89.00 84 GLU A CA 1
ATOM 570 C C . GLU A 1 84 ? -16.963 3.563 7.285 1.00 89.00 84 GLU A C 1
ATOM 572 O O . GLU A 1 84 ? -16.754 4.463 6.475 1.00 89.00 84 GLU A O 1
ATOM 577 N N . SER A 1 85 ? -15.967 2.915 7.898 1.00 90.94 85 SER A N 1
ATOM 578 C CA . SER A 1 85 ? -14.549 3.217 7.678 1.00 90.94 85 SER A CA 1
ATOM 579 C C . SER A 1 85 ? -13.974 2.489 6.459 1.00 90.94 85 SER A C 1
ATOM 581 O O . SER A 1 85 ? -13.030 2.989 5.845 1.00 90.94 85 SER A O 1
ATOM 583 N N . ARG A 1 86 ? -14.530 1.326 6.080 1.00 92.00 86 ARG A N 1
ATOM 584 C CA . ARG A 1 86 ? -14.054 0.529 4.932 1.00 92.00 86 ARG A CA 1
ATOM 585 C C . ARG A 1 86 ? -14.062 1.327 3.640 1.00 92.00 86 ARG A C 1
ATOM 587 O O . ARG A 1 86 ? -13.104 1.222 2.888 1.00 92.00 86 ARG A O 1
ATOM 594 N N . ILE A 1 87 ? -15.105 2.126 3.409 1.00 91.06 87 ILE A N 1
ATOM 595 C CA . ILE A 1 87 ? -15.272 2.900 2.170 1.00 91.06 87 ILE A CA 1
ATOM 596 C C . ILE A 1 87 ? -14.024 3.751 1.908 1.00 91.06 87 ILE A C 1
ATOM 598 O O . ILE A 1 87 ? -13.391 3.609 0.867 1.00 91.06 87 ILE A O 1
ATOM 602 N N . VAL A 1 88 ? -13.607 4.543 2.898 1.00 89.81 88 VAL A N 1
ATOM 603 C CA . VAL A 1 88 ? -12.457 5.452 2.773 1.00 89.81 88 VAL A CA 1
ATOM 604 C C . VAL A 1 88 ? -11.143 4.685 2.566 1.00 89.81 88 VAL A C 1
ATOM 606 O O . VAL A 1 88 ? -10.300 5.084 1.763 1.00 89.81 88 VAL A O 1
ATOM 609 N N . LEU A 1 89 ? -10.959 3.561 3.264 1.00 90.62 89 LEU A N 1
ATOM 610 C CA . LEU A 1 89 ? -9.747 2.736 3.163 1.00 90.62 89 LEU A CA 1
ATOM 611 C C . LEU A 1 89 ? -9.661 2.018 1.800 1.00 90.62 89 LEU A C 1
ATOM 613 O O . LEU A 1 89 ? -8.600 1.977 1.176 1.00 90.62 89 LEU A O 1
ATOM 617 N N . THR A 1 90 ? -10.784 1.512 1.286 1.00 91.50 90 THR A N 1
ATOM 618 C CA . THR A 1 90 ? -10.872 0.887 -0.042 1.00 91.50 90 THR A CA 1
ATOM 619 C C . THR A 1 90 ? -10.708 1.906 -1.173 1.00 91.50 90 THR A C 1
ATOM 621 O O . THR A 1 90 ? -10.081 1.600 -2.192 1.00 91.50 90 THR A O 1
ATOM 624 N N . GLU A 1 91 ? -11.202 3.134 -1.008 1.00 92.12 91 GLU A N 1
ATOM 625 C CA . GLU A 1 91 ? -10.954 4.225 -1.958 1.00 92.12 91 GLU A CA 1
ATOM 626 C C . GLU A 1 91 ? -9.461 4.566 -2.042 1.00 92.12 91 GLU A C 1
ATOM 628 O O . GLU A 1 91 ? -8.910 4.629 -3.144 1.00 92.12 91 GLU A O 1
ATOM 633 N N . GLY A 1 92 ? -8.774 4.692 -0.900 1.00 91.50 92 GLY A N 1
ATOM 634 C CA . GLY A 1 92 ? -7.322 4.902 -0.865 1.00 91.50 92 GLY A CA 1
ATOM 635 C C . GLY A 1 92 ? -6.545 3.771 -1.550 1.00 91.50 92 GLY A C 1
ATOM 636 O O . GLY A 1 92 ? -5.656 4.019 -2.364 1.00 91.50 92 GLY A O 1
ATOM 637 N N . MET A 1 93 ? -6.948 2.522 -1.310 1.00 92.62 93 MET A N 1
ATOM 638 C CA . MET A 1 93 ? -6.371 1.347 -1.970 1.00 92.62 93 MET A CA 1
ATOM 639 C C . MET A 1 93 ? -6.562 1.374 -3.493 1.00 92.62 93 MET A C 1
ATOM 641 O O . MET A 1 93 ? -5.660 1.011 -4.249 1.00 92.62 93 MET A O 1
ATOM 645 N N . THR A 1 94 ? -7.725 1.831 -3.960 1.00 93.00 94 THR A N 1
ATOM 646 C CA . THR A 1 94 ? -8.014 1.969 -5.393 1.00 93.00 94 THR A CA 1
ATOM 647 C C . THR A 1 94 ? -7.099 3.008 -6.039 1.00 93.00 94 THR A C 1
ATOM 649 O O . THR A 1 94 ? -6.578 2.768 -7.128 1.00 93.00 94 THR A O 1
ATOM 652 N N . GLN A 1 95 ? -6.832 4.120 -5.349 1.00 93.12 95 GLN A N 1
ATOM 653 C CA . GLN A 1 95 ? -5.885 5.138 -5.814 1.00 93.12 95 GLN A CA 1
ATOM 654 C C . GLN A 1 95 ? -4.453 4.597 -5.893 1.00 93.12 95 GLN A C 1
ATOM 656 O O . GLN A 1 95 ? -3.770 4.843 -6.888 1.00 93.12 95 GLN A O 1
ATOM 661 N N . TRP A 1 96 ? -4.005 3.818 -4.900 1.00 94.06 96 TRP A N 1
ATOM 662 C CA . TRP A 1 96 ? -2.705 3.142 -4.971 1.00 94.06 96 TRP A CA 1
ATOM 663 C C . TRP A 1 96 ? -2.632 2.204 -6.168 1.00 94.06 96 TRP A C 1
ATOM 665 O O . TRP A 1 96 ? -1.682 2.288 -6.938 1.00 94.06 96 TRP A O 1
ATOM 675 N N . ARG A 1 97 ? -3.659 1.376 -6.393 1.00 93.94 97 ARG A N 1
ATOM 676 C CA . ARG A 1 97 ? -3.690 0.461 -7.543 1.00 93.94 97 ARG A CA 1
ATOM 677 C C . ARG A 1 97 ? -3.581 1.181 -8.876 1.00 93.94 97 ARG A C 1
ATOM 679 O O . ARG A 1 97 ? -2.841 0.723 -9.738 1.00 93.94 97 ARG A O 1
ATOM 686 N N . GLN A 1 98 ? -4.317 2.274 -9.059 1.00 93.38 98 GLN A N 1
ATOM 687 C CA . GLN A 1 98 ? -4.247 3.046 -10.298 1.00 93.38 98 GLN A CA 1
ATOM 688 C C . GLN A 1 98 ? -2.853 3.651 -10.484 1.00 93.38 98 GLN A C 1
ATOM 690 O O . GLN A 1 98 ? -2.175 3.322 -11.453 1.00 93.38 98 GLN A O 1
ATOM 695 N N . SER A 1 99 ? -2.374 4.405 -9.490 1.00 93.44 99 SER A N 1
ATOM 696 C CA . SER A 1 99 ? -1.054 5.047 -9.525 1.00 93.44 99 SER A CA 1
ATOM 697 C C . SER A 1 99 ? 0.081 4.047 -9.773 1.00 93.44 99 SER A C 1
ATOM 699 O O . SER A 1 99 ? 0.978 4.283 -10.583 1.00 93.44 99 SER A O 1
ATOM 701 N N . TRP A 1 100 ? 0.032 2.885 -9.122 1.00 94.62 100 TRP A N 1
ATOM 702 C CA . TRP A 1 100 ? 1.071 1.872 -9.257 1.00 94.62 100 TRP A CA 1
ATOM 703 C C . TRP A 1 100 ? 1.002 1.122 -10.575 1.00 94.62 100 TRP A C 1
ATOM 705 O O . TRP A 1 100 ? 2.052 0.753 -11.091 1.00 94.62 100 TRP A O 1
ATOM 715 N N . LYS A 1 101 ? -0.185 0.940 -11.163 1.00 93.31 101 LYS A N 1
ATOM 716 C CA . LYS A 1 101 ? -0.298 0.431 -12.534 1.00 93.31 101 LYS A CA 1
ATOM 717 C C . LYS A 1 101 ? 0.282 1.409 -13.537 1.00 93.31 101 LYS A C 1
ATOM 719 O O . LYS A 1 101 ? 1.053 0.986 -14.391 1.00 93.31 101 LYS A O 1
ATOM 724 N N . ASP A 1 102 ? -0.012 2.698 -13.402 1.00 92.25 102 ASP A N 1
ATOM 725 C CA . ASP A 1 102 ? 0.560 3.719 -14.280 1.00 92.25 102 ASP A CA 1
ATOM 726 C C . ASP A 1 102 ? 2.093 3.720 -14.180 1.00 92.25 102 ASP A C 1
ATOM 728 O O . ASP A 1 102 ? 2.790 3.614 -15.193 1.00 92.25 102 ASP A O 1
ATOM 732 N N . MET A 1 103 ? 2.640 3.701 -12.958 1.00 93.25 103 MET A N 1
ATOM 733 C CA . MET A 1 103 ? 4.080 3.533 -12.732 1.00 93.25 103 MET A CA 1
ATOM 734 C C . MET A 1 103 ? 4.610 2.210 -13.293 1.00 93.25 103 MET A C 1
ATOM 736 O O . MET A 1 103 ? 5.726 2.173 -13.806 1.00 93.25 103 MET A O 1
ATOM 740 N N . ALA A 1 104 ? 3.828 1.131 -13.210 1.00 91.94 104 ALA A N 1
ATOM 741 C CA . ALA A 1 104 ? 4.219 -0.172 -13.721 1.00 91.94 104 ALA A CA 1
ATOM 742 C C . ALA A 1 104 ? 4.289 -0.161 -15.249 1.00 91.94 104 ALA A C 1
ATOM 744 O O . ALA A 1 104 ? 5.145 -0.814 -15.824 1.00 91.94 104 ALA A O 1
ATOM 745 N N . THR A 1 105 ? 3.457 0.602 -15.946 1.00 91.19 105 THR A N 1
ATOM 746 C CA . THR A 1 105 ? 3.570 0.721 -17.410 1.00 91.19 105 THR A CA 1
ATOM 747 C C . THR A 1 105 ? 4.740 1.602 -17.859 1.00 91.19 105 THR A C 1
ATOM 749 O O . THR A 1 105 ? 5.155 1.530 -19.012 1.00 91.19 105 THR A O 1
ATOM 752 N N . ASN A 1 106 ? 5.318 2.400 -16.956 1.00 91.50 106 ASN A N 1
ATOM 753 C CA . ASN A 1 106 ? 6.406 3.322 -17.261 1.00 91.50 106 ASN A CA 1
ATOM 754 C C . ASN A 1 106 ? 7.772 2.742 -16.864 1.00 91.50 106 ASN A C 1
ATOM 756 O O . ASN A 1 106 ? 8.118 2.692 -15.685 1.00 91.50 106 ASN A O 1
ATOM 760 N N . GLU A 1 107 ? 8.595 2.369 -17.845 1.00 90.94 107 GLU A N 1
ATOM 761 C CA . GLU A 1 107 ? 9.899 1.728 -17.613 1.00 90.94 107 GLU A CA 1
ATOM 762 C C . GLU A 1 107 ? 10.855 2.532 -16.715 1.00 90.94 107 GLU A C 1
ATOM 764 O O . GLU A 1 107 ? 11.618 1.938 -15.954 1.00 90.94 107 GLU A O 1
ATOM 769 N N . ALA A 1 108 ? 10.788 3.868 -16.738 1.00 94.31 108 ALA A N 1
ATOM 770 C CA . ALA A 1 108 ? 11.618 4.718 -15.884 1.00 94.31 108 ALA A CA 1
ATOM 771 C C . ALA A 1 108 ? 11.152 4.721 -14.416 1.00 94.31 108 ALA A C 1
ATOM 773 O O . ALA A 1 108 ? 11.965 4.891 -13.508 1.00 94.31 108 ALA A O 1
ATOM 774 N N . MET A 1 109 ? 9.854 4.518 -14.175 1.00 93.31 109 MET A N 1
ATOM 775 C CA . MET A 1 109 ? 9.244 4.553 -12.839 1.00 93.31 109 MET A CA 1
ATOM 776 C C . MET A 1 109 ? 9.103 3.163 -12.214 1.00 93.31 109 MET A C 1
ATOM 778 O O . MET A 1 109 ? 9.157 3.038 -10.990 1.00 93.31 109 MET A O 1
ATOM 782 N N . ARG A 1 110 ? 8.987 2.112 -13.036 1.00 92.81 110 ARG A N 1
ATOM 783 C CA . ARG A 1 110 ? 8.943 0.704 -12.616 1.00 92.81 110 ARG A CA 1
ATOM 784 C C . ARG A 1 110 ? 9.955 0.325 -11.528 1.00 92.81 110 ARG A C 1
ATOM 786 O O . ARG A 1 110 ? 9.532 -0.281 -10.546 1.00 92.81 110 ARG A O 1
ATOM 793 N N . PRO A 1 111 ? 11.260 0.650 -11.636 1.00 94.69 111 PRO A N 1
ATOM 794 C CA . PRO A 1 111 ? 12.238 0.249 -10.622 1.00 94.69 111 PRO A CA 1
ATOM 795 C C . PRO A 1 111 ? 12.033 0.931 -9.261 1.00 94.69 111 PRO A C 1
ATOM 797 O O . PRO A 1 111 ? 12.580 0.463 -8.267 1.00 94.69 111 PRO A O 1
ATOM 800 N N . LEU A 1 112 ? 11.246 2.011 -9.193 1.00 93.81 112 LEU A N 1
ATOM 801 C CA . LEU A 1 112 ? 10.931 2.718 -7.949 1.00 93.81 112 LEU A CA 1
ATOM 802 C C . LEU A 1 112 ? 9.719 2.124 -7.215 1.00 93.81 112 LEU A C 1
ATOM 804 O O . LEU A 1 112 ? 9.544 2.402 -6.029 1.00 93.81 112 LEU A O 1
ATOM 808 N N . LEU A 1 113 ? 8.887 1.319 -7.891 1.00 93.81 113 LEU A N 1
ATOM 809 C CA . LEU A 1 113 ? 7.658 0.751 -7.320 1.00 93.81 113 LEU A CA 1
ATOM 810 C C . LEU A 1 113 ? 7.861 0.012 -5.997 1.00 93.81 113 LEU A C 1
ATOM 812 O O . LEU A 1 113 ? 7.080 0.288 -5.091 1.00 93.81 113 LEU A O 1
ATOM 816 N N . PRO A 1 114 ? 8.870 -0.867 -5.831 1.00 94.06 114 PRO A N 1
ATOM 817 C CA . PRO A 1 114 ? 9.056 -1.581 -4.569 1.00 94.06 114 PRO A CA 1
ATOM 818 C C . PRO A 1 114 ? 9.159 -0.619 -3.375 1.00 94.06 114 PRO A C 1
ATOM 820 O O . PRO A 1 114 ? 8.355 -0.674 -2.454 1.00 94.06 114 PRO A O 1
ATOM 823 N N . GLU A 1 115 ? 10.040 0.380 -3.450 1.00 95.62 115 GLU A N 1
ATOM 824 C CA . GLU A 1 115 ? 10.213 1.361 -2.369 1.00 95.62 115 GLU A CA 1
ATOM 825 C C . GLU A 1 115 ? 8.969 2.236 -2.138 1.00 95.62 115 GLU A C 1
ATOM 827 O O . GLU A 1 115 ? 8.678 2.639 -1.007 1.00 95.62 115 GLU A O 1
ATOM 832 N N . VAL A 1 116 ? 8.207 2.536 -3.195 1.00 95.12 116 VAL A N 1
ATOM 833 C CA . VAL A 1 116 ? 6.927 3.250 -3.072 1.00 95.12 116 VAL A CA 1
ATOM 834 C C . VAL A 1 116 ? 5.901 2.397 -2.325 1.00 95.12 116 VAL A C 1
ATOM 836 O O . VAL A 1 116 ? 5.243 2.901 -1.411 1.00 95.12 116 VAL A O 1
ATOM 839 N N . CYS A 1 117 ? 5.792 1.116 -2.668 1.00 94.94 117 CYS A N 1
ATOM 840 C CA . CYS A 1 117 ? 4.867 0.178 -2.042 1.00 94.94 117 CYS A CA 1
ATOM 841 C C . CYS A 1 117 ? 5.232 -0.088 -0.583 1.00 94.94 117 CYS A C 1
ATOM 843 O O . CYS A 1 117 ? 4.354 -0.038 0.276 1.00 94.94 117 CYS A O 1
ATOM 845 N N . LYS A 1 118 ? 6.521 -0.240 -0.267 1.00 94.38 118 LYS A N 1
ATOM 846 C CA . LYS A 1 118 ? 7.006 -0.318 1.113 1.00 94.38 118 LYS A CA 1
ATOM 847 C C . LYS A 1 118 ? 6.609 0.897 1.944 1.00 94.38 118 LYS A C 1
ATOM 849 O O . LYS A 1 118 ? 6.035 0.753 3.020 1.00 94.38 118 LYS A O 1
ATOM 854 N N . ARG A 1 119 ? 6.865 2.109 1.440 1.00 94.88 119 ARG A N 1
ATOM 855 C CA . ARG A 1 119 ? 6.495 3.342 2.151 1.00 94.88 119 ARG A CA 1
ATOM 856 C C . ARG A 1 119 ? 4.977 3.444 2.338 1.00 94.88 119 ARG A C 1
ATOM 858 O O . ARG A 1 119 ? 4.515 3.915 3.377 1.00 94.88 119 ARG A O 1
ATOM 865 N N . ALA A 1 120 ? 4.198 3.021 1.344 1.00 94.19 120 ALA A N 1
ATOM 866 C CA . ALA A 1 120 ? 2.744 2.980 1.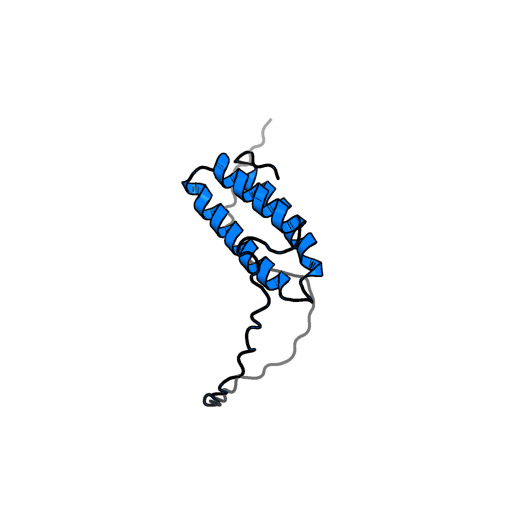453 1.00 94.19 120 ALA A CA 1
ATOM 867 C C . ALA A 1 120 ? 2.268 1.945 2.478 1.00 94.19 120 ALA A C 1
ATOM 869 O O . ALA A 1 120 ? 1.345 2.227 3.231 1.00 94.19 120 ALA A O 1
ATOM 870 N N . ARG A 1 121 ? 2.929 0.789 2.573 1.00 94.00 121 ARG A N 1
ATOM 871 C CA . ARG A 1 121 ? 2.675 -0.219 3.607 1.00 94.00 121 ARG A CA 1
ATOM 872 C C . ARG A 1 121 ? 2.901 0.348 5.002 1.00 94.00 121 ARG A C 1
ATOM 874 O O . ARG A 1 121 ? 2.029 0.233 5.855 1.00 94.00 121 ARG A O 1
ATOM 881 N N . GLU A 1 122 ? 4.033 1.010 5.224 1.00 93.56 122 GLU A N 1
ATOM 882 C CA . GLU A 1 122 ? 4.368 1.622 6.515 1.00 93.56 122 GLU A CA 1
ATOM 883 C C . GLU A 1 122 ? 3.346 2.699 6.918 1.00 93.56 122 GLU A C 1
ATOM 885 O O . GLU A 1 122 ? 2.885 2.736 8.062 1.00 93.56 122 GLU A O 1
ATOM 890 N N . SER A 1 123 ? 2.936 3.552 5.973 1.00 92.19 123 SER A N 1
ATOM 891 C CA . SER A 1 123 ? 1.929 4.585 6.237 1.00 92.19 123 SER A CA 1
ATOM 892 C C . SER A 1 123 ? 0.536 3.993 6.463 1.00 92.19 123 SER A C 1
ATOM 894 O O . SER A 1 123 ? -0.177 4.415 7.378 1.00 92.19 123 SER A O 1
ATOM 896 N N . ALA A 1 124 ? 0.168 2.975 5.684 1.00 92.50 124 ALA A N 1
ATOM 897 C CA . ALA A 1 124 ? -1.082 2.250 5.825 1.00 92.50 124 ALA A CA 1
ATOM 898 C C . ALA A 1 124 ? -1.159 1.551 7.181 1.00 92.50 124 ALA A C 1
ATOM 900 O O . ALA A 1 124 ? -2.173 1.679 7.856 1.00 92.50 124 ALA A O 1
ATOM 901 N N . GLN A 1 125 ? -0.085 0.887 7.614 1.00 91.31 125 GLN A N 1
ATOM 902 C CA . GLN A 1 125 ? -0.021 0.194 8.899 1.00 91.31 125 GLN A CA 1
ATOM 903 C C . GLN A 1 125 ? -0.231 1.166 10.063 1.00 91.31 125 GLN A C 1
ATOM 905 O O . GLN A 1 125 ? -0.991 0.870 10.987 1.00 91.31 125 GLN A O 1
ATOM 910 N N . ALA A 1 126 ? 0.385 2.350 10.002 1.00 90.06 126 ALA A N 1
ATOM 911 C CA . ALA A 1 126 ? 0.170 3.393 10.998 1.00 90.06 126 ALA A CA 1
ATOM 912 C C . ALA A 1 126 ? -1.307 3.826 11.046 1.00 90.06 126 ALA A C 1
ATOM 914 O O . ALA A 1 126 ? -1.897 3.878 12.128 1.00 90.06 126 ALA A O 1
ATOM 915 N N . ALA A 1 127 ? -1.922 4.062 9.883 1.00 86.12 127 ALA A N 1
ATOM 916 C CA . ALA A 1 127 ? -3.317 4.489 9.767 1.00 86.12 127 ALA A CA 1
ATOM 917 C C . ALA A 1 127 ? -4.332 3.395 10.147 1.00 86.12 127 ALA A C 1
ATOM 919 O O . ALA A 1 127 ? -5.411 3.700 10.653 1.00 86.12 127 ALA A O 1
ATOM 920 N N . SER A 1 128 ? -3.991 2.123 9.931 1.00 87.94 128 SER A N 1
ATOM 921 C CA . SER A 1 128 ? -4.862 0.980 10.208 1.00 87.94 128 SER A CA 1
ATOM 922 C C . SER A 1 128 ? -4.597 0.305 11.556 1.00 87.94 128 SER A C 1
ATOM 924 O O . SER A 1 128 ? -5.285 -0.655 11.900 1.00 87.94 128 SER A O 1
ATOM 926 N N . SER A 1 129 ? -3.622 0.792 12.328 1.00 88.06 129 SER A N 1
ATOM 927 C CA . SER A 1 129 ? -3.259 0.237 13.640 1.00 88.06 129 SER A CA 1
ATOM 928 C C . SER A 1 129 ? -4.431 0.229 14.629 1.00 88.06 129 SER A C 1
ATOM 930 O O . SER A 1 129 ? -4.563 -0.707 15.413 1.00 88.06 129 SER A O 1
ATOM 932 N N . ALA A 1 130 ? -5.333 1.212 14.533 1.00 90.44 130 ALA A N 1
ATOM 933 C CA . ALA A 1 130 ? -6.555 1.298 15.336 1.00 90.44 130 ALA A CA 1
ATOM 934 C C . ALA A 1 130 ? -7.577 0.178 15.051 1.00 90.44 130 ALA A C 1
ATOM 936 O O . ALA A 1 130 ? -8.498 -0.017 15.839 1.00 90.44 130 ALA A O 1
ATOM 937 N N . TYR A 1 131 ? -7.420 -0.542 13.937 1.00 92.19 131 TYR A N 1
ATOM 938 C CA . TYR A 1 131 ? -8.279 -1.653 13.524 1.00 92.19 131 TYR A CA 1
ATOM 939 C C . TYR A 1 131 ? -7.567 -3.009 13.643 1.00 92.19 131 TYR A C 1
ATOM 941 O O . TYR A 1 131 ? -8.014 -3.985 13.054 1.00 92.19 131 TYR A O 1
ATOM 949 N N . ASP A 1 132 ? -6.431 -3.084 14.346 1.00 90.62 132 ASP A N 1
ATOM 950 C CA . ASP A 1 132 ? -5.635 -4.313 14.497 1.00 90.62 132 ASP A CA 1
ATOM 951 C C . ASP A 1 132 ? -5.149 -4.932 13.169 1.00 90.62 132 ASP A C 1
ATOM 953 O O . ASP A 1 132 ? -4.827 -6.123 13.094 1.00 90.62 132 ASP A O 1
ATOM 957 N N . CYS A 1 133 ? -5.030 -4.117 12.116 1.00 90.69 133 CYS A N 1
ATOM 958 C CA . CYS A 1 133 ? -4.462 -4.555 10.847 1.00 90.69 133 CYS A CA 1
ATOM 959 C C . CYS A 1 133 ? -2.949 -4.745 10.911 1.00 90.69 133 CYS A C 1
ATOM 961 O O . CYS A 1 133 ? -2.214 -3.857 11.348 1.00 90.69 133 CYS A O 1
ATOM 963 N N . LYS A 1 134 ? -2.482 -5.905 10.431 1.00 86.62 134 LYS A N 1
ATOM 964 C CA . LYS A 1 134 ? -1.066 -6.280 10.358 1.00 86.62 134 LYS A CA 1
ATOM 965 C C . LYS A 1 134 ? -0.777 -6.888 8.993 1.00 86.62 134 LYS A C 1
ATOM 967 O O . LYS A 1 134 ? -1.353 -7.918 8.652 1.00 86.62 134 LYS A O 1
ATOM 972 N N . PHE A 1 135 ? 0.104 -6.239 8.250 1.00 86.12 135 PHE A N 1
ATOM 973 C CA . PHE A 1 135 ? 0.567 -6.639 6.932 1.00 86.12 135 PHE A CA 1
ATOM 974 C C . PHE A 1 135 ? 1.979 -6.115 6.726 1.00 86.12 135 PHE A C 1
ATOM 976 O O . PHE A 1 135 ? 2.339 -5.079 7.325 1.00 86.12 135 PHE A O 1
#

Sequence (135 aa):
MKTKYLLPMLLLAGLAACSKDGATPPAASEPAQAAAETTPASAEVAAPAADPAMVADAGVIGIAECDDFLTAYEACVADKVPAESRIVLTEGMTQWRQSWKDMATNEAMRPLLPEVCKRARESAQAASSAYDCKF

pLDDT: mean 73.09, std 22.05, range [37.97, 95.62]

Radius of gyration: 26.46 Å; chains: 1; bounding box: 38×58×84 Å

Secondary structure (DSSP, 8-state):
---------------------------------------------------S-----TT--S-HHHHHHHHHHHHHHHHHS-HHHHHHHHHHHHHHHHHHHHHHH-TTTGGGHHHHHHHHHHHHHHHHGGGT---

Foldseek 3Di:
DDDDDDDDDDDDDDDDDDDDDDDDDDDDDDDDDDDDDDDDDDDDDDDPPPDPPDPPVLLDLPDVLLSVLLVLQLVLLVPQNDPVVSVVSVVVSVVLSVVSNVLSVDPVSNVVSNVVSVVVSVVSCVVCVVRVRDD